Protein AF-A0A0Q9KR99-F1 (afdb_monomer_lite)

Radius of gyration: 25.59 Å; chains: 1; bounding box: 55×26×78 Å

Foldseek 3Di:
DDDPPPPPPVVVLVVLLVVLLVLLVVLLVVLVVLLPDQVLVVLCVVLVVVDDPVSNVVSNVVSVVSNVVSNVSSVVSNVSSVVSNVVSVVSVVVVVVVCVVCPDPPPDD

pLDDT: mean 80.51, std 16.3, range [36.06, 97.88]

Structure (mmCIF, N/CA/C/O backbone):
data_AF-A0A0Q9KR99-F1
#
_entry.id   AF-A0A0Q9KR99-F1
#
loop_
_atom_site.group_PDB
_atom_site.id
_atom_site.type_symbol
_atom_site.label_atom_id
_atom_site.label_alt_id
_atom_site.label_comp_id
_atom_site.label_asym_id
_atom_site.label_entity_id
_atom_site.label_seq_id
_atom_site.pdbx_PDB_ins_code
_atom_site.Cartn_x
_atom_site.Cartn_y
_atom_site.Cartn_z
_atom_site.occupancy
_atom_site.B_iso_or_equiv
_atom_site.auth_seq_id
_atom_site.auth_comp_id
_atom_site.auth_asym_id
_atom_site.auth_atom_id
_atom_site.pdbx_PDB_model_num
ATOM 1 N N . MET A 1 1 ? 29.321 20.707 -35.573 1.00 36.06 1 MET A N 1
ATOM 2 C CA . MET A 1 1 ? 29.153 20.412 -34.137 1.00 36.06 1 MET A CA 1
ATOM 3 C C . MET A 1 1 ? 27.876 19.592 -34.040 1.00 36.06 1 MET A C 1
ATOM 5 O O . MET A 1 1 ? 26.798 20.159 -34.104 1.00 36.06 1 MET A O 1
ATOM 9 N N . VAL A 1 2 ? 27.998 18.266 -34.138 1.00 36.41 2 VAL A N 1
ATOM 10 C CA . VAL A 1 2 ? 26.852 17.344 -34.129 1.00 36.41 2 VAL A CA 1
ATOM 11 C C . VAL A 1 2 ? 26.500 17.099 -32.669 1.00 36.41 2 VAL A C 1
ATOM 13 O O . VAL A 1 2 ? 27.371 16.712 -31.895 1.00 36.41 2 VAL A O 1
ATOM 16 N N . SER A 1 3 ? 25.262 17.408 -32.299 1.00 40.38 3 SER A N 1
ATOM 17 C CA . SER A 1 3 ? 24.744 17.203 -30.953 1.00 40.38 3 SER A CA 1
ATOM 18 C C . SER A 1 3 ? 24.633 15.710 -30.667 1.00 40.38 3 SER A C 1
ATOM 20 O O . SER A 1 3 ? 23.780 15.020 -31.224 1.00 40.38 3 SER A O 1
ATOM 22 N N . ASP A 1 4 ? 25.504 15.235 -29.785 1.00 42.56 4 ASP A N 1
ATOM 23 C CA . ASP A 1 4 ? 25.335 13.984 -29.064 1.00 42.56 4 ASP A CA 1
ATOM 24 C C . ASP A 1 4 ? 24.047 14.075 -28.230 1.00 42.56 4 ASP A C 1
ATOM 26 O O . ASP A 1 4 ? 23.950 14.844 -27.275 1.00 42.56 4 ASP A O 1
ATOM 30 N N . THR A 1 5 ? 23.011 13.368 -28.673 1.00 49.97 5 THR A N 1
ATOM 31 C CA . THR A 1 5 ? 21.703 13.275 -28.000 1.00 49.97 5 THR A CA 1
ATOM 32 C C . THR A 1 5 ? 21.356 11.831 -27.631 1.00 49.97 5 THR A C 1
ATOM 34 O O . THR A 1 5 ? 20.263 11.572 -27.138 1.00 49.97 5 THR A O 1
ATOM 37 N N . GLY A 1 6 ? 22.291 10.886 -27.798 1.00 47.06 6 GLY A N 1
ATOM 38 C CA . GLY A 1 6 ? 22.053 9.467 -27.515 1.00 47.06 6 GLY A CA 1
ATOM 39 C C . GLY A 1 6 ? 22.143 9.095 -26.033 1.00 47.06 6 GLY A C 1
ATOM 40 O O . GLY A 1 6 ? 21.531 8.121 -25.610 1.00 47.06 6 GLY A O 1
ATOM 41 N N . SER A 1 7 ? 22.858 9.878 -25.221 1.00 49.12 7 SER A N 1
ATOM 42 C CA . SER A 1 7 ? 23.155 9.505 -23.826 1.00 49.12 7 SER A CA 1
ATOM 43 C C . SER A 1 7 ? 22.109 9.985 -22.798 1.00 49.12 7 SER A C 1
ATOM 45 O O . SER A 1 7 ? 22.029 9.462 -21.691 1.00 49.12 7 SER A O 1
ATOM 47 N N . GLY A 1 8 ? 21.255 10.957 -23.152 1.00 52.00 8 GLY A N 1
ATOM 48 C CA . GLY A 1 8 ? 20.292 11.561 -22.214 1.00 52.00 8 GLY A CA 1
ATOM 49 C C . GLY A 1 8 ? 19.031 10.729 -21.936 1.00 52.00 8 GLY A C 1
ATOM 50 O O . GLY A 1 8 ? 18.454 10.838 -20.858 1.00 52.00 8 GLY A O 1
ATOM 51 N N . GLY A 1 9 ? 18.608 9.884 -22.885 1.00 58.03 9 GLY A N 1
ATOM 52 C CA . GLY A 1 9 ? 17.389 9.073 -22.759 1.00 58.03 9 GLY A CA 1
ATOM 53 C C . GLY A 1 9 ? 17.544 7.905 -21.786 1.00 58.03 9 GLY A C 1
ATOM 54 O O . GLY A 1 9 ? 16.737 7.759 -20.873 1.00 58.03 9 GLY A O 1
ATOM 55 N N . SER A 1 10 ? 18.621 7.124 -21.926 1.00 61.47 10 SER A N 1
ATOM 56 C CA . SER A 1 10 ? 18.866 5.940 -21.085 1.00 61.47 10 SER A CA 1
ATOM 57 C C . SER A 1 10 ? 19.013 6.302 -19.604 1.00 61.47 10 SER A C 1
ATOM 59 O O . SER A 1 10 ? 18.522 5.575 -18.749 1.00 61.47 10 SER A O 1
ATOM 61 N N . MET A 1 11 ? 19.637 7.445 -19.293 1.00 65.88 11 MET A N 1
ATOM 62 C CA . MET A 1 11 ? 19.830 7.873 -17.905 1.00 65.88 11 MET A CA 1
ATOM 63 C C . MET A 1 11 ? 18.538 8.400 -17.266 1.00 65.88 11 MET A C 1
ATOM 65 O O . MET A 1 11 ? 18.315 8.182 -16.080 1.00 65.88 11 MET A O 1
ATOM 69 N N . SER A 1 12 ? 17.660 9.047 -18.042 1.00 73.88 12 SER A N 1
ATOM 70 C CA . SER A 1 12 ? 16.329 9.436 -17.559 1.00 73.88 12 SER A CA 1
ATOM 71 C C . SER A 1 12 ? 15.453 8.212 -17.291 1.00 73.88 12 SER A C 1
ATOM 73 O O . SER A 1 12 ? 14.791 8.164 -16.264 1.00 73.88 12 SER A O 1
ATOM 75 N N . TYR A 1 13 ? 15.472 7.210 -18.174 1.00 75.38 13 TYR A N 1
ATOM 76 C CA . TYR A 1 13 ? 14.699 5.976 -17.995 1.00 75.38 13 TYR A CA 1
ATOM 77 C C . TYR A 1 13 ? 15.134 5.181 -16.761 1.00 75.38 13 TYR A C 1
ATOM 79 O O . TYR A 1 13 ? 14.292 4.725 -15.992 1.00 75.38 13 TYR A O 1
ATOM 87 N N . GLU A 1 14 ? 16.441 5.058 -16.533 1.00 79.50 14 GLU A N 1
ATOM 88 C CA . GLU A 1 14 ? 16.976 4.374 -15.352 1.00 79.50 14 GLU A CA 1
ATOM 89 C C . GLU A 1 14 ? 16.564 5.075 -14.042 1.00 79.50 14 GLU A C 1
ATOM 91 O O . GLU A 1 14 ? 16.245 4.408 -13.054 1.00 79.50 14 GLU A O 1
ATOM 96 N N . VAL A 1 15 ? 16.499 6.414 -14.041 1.00 82.06 15 VAL A N 1
ATOM 97 C CA . VAL A 1 15 ? 15.976 7.195 -12.905 1.00 82.06 15 VAL A CA 1
ATOM 98 C C . VAL A 1 15 ? 14.495 6.892 -12.665 1.00 82.06 15 VAL A C 1
ATOM 100 O O . VAL A 1 15 ? 14.123 6.594 -11.533 1.00 82.06 15 VAL A O 1
ATOM 103 N N . GLU A 1 16 ? 13.664 6.891 -13.709 1.00 87.50 16 GLU A N 1
ATOM 104 C CA . GLU A 1 16 ? 12.228 6.591 -13.583 1.00 87.50 16 GLU A CA 1
ATOM 105 C C . GLU A 1 16 ? 1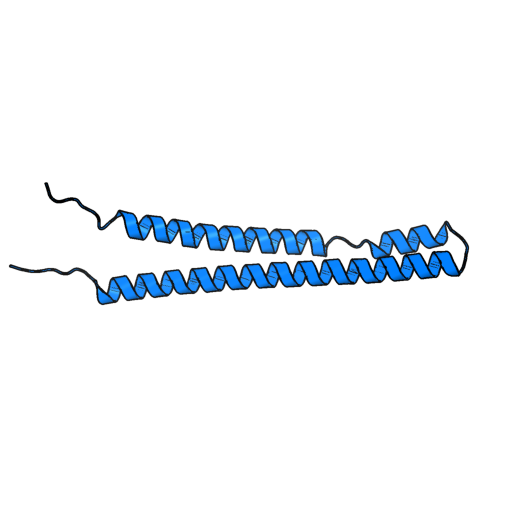1.985 5.160 -13.063 1.00 87.50 16 GLU A C 1
ATOM 107 O O . GLU A 1 16 ? 11.168 4.942 -12.165 1.00 87.50 16 GLU A O 1
ATOM 112 N N . VAL A 1 17 ? 12.738 4.171 -13.562 1.00 92.44 17 VAL A N 1
ATOM 113 C CA . VAL A 1 17 ? 12.685 2.782 -13.069 1.00 92.44 17 VAL A CA 1
ATOM 114 C C . VAL A 1 17 ? 13.059 2.722 -11.589 1.00 92.44 17 VAL A C 1
ATOM 116 O O . VAL A 1 17 ? 12.344 2.111 -10.788 1.00 92.44 17 VAL A O 1
ATOM 119 N N . LYS A 1 18 ? 14.144 3.391 -11.192 1.00 93.19 18 LYS A N 1
ATOM 120 C CA . LYS A 1 18 ? 14.564 3.463 -9.791 1.00 93.19 18 LYS A CA 1
ATOM 121 C C . LYS A 1 18 ? 13.485 4.094 -8.903 1.00 93.19 18 LYS A C 1
ATOM 123 O O . LYS A 1 18 ? 13.194 3.548 -7.837 1.00 93.19 18 LYS A O 1
ATOM 128 N N . ASP A 1 19 ? 12.856 5.178 -9.344 1.00 94.06 19 ASP A N 1
ATOM 129 C CA . ASP A 1 19 ? 11.813 5.876 -8.587 1.00 94.06 19 ASP A CA 1
ATOM 130 C C . ASP A 1 19 ? 10.566 5.001 -8.376 1.00 94.06 19 ASP A C 1
ATOM 132 O O . ASP A 1 19 ? 9.967 5.007 -7.290 1.00 94.06 19 ASP A O 1
ATOM 136 N N . LEU A 1 20 ? 10.203 4.169 -9.361 1.00 94.56 20 LEU A N 1
ATOM 137 C CA . LEU A 1 20 ? 9.139 3.170 -9.215 1.00 94.56 20 LEU A CA 1
ATOM 138 C C . LEU A 1 20 ? 9.484 2.117 -8.154 1.00 94.56 20 LEU A C 1
ATOM 140 O O . LEU A 1 20 ? 8.645 1.803 -7.301 1.00 94.56 20 LEU A O 1
ATOM 144 N N . ARG A 1 21 ? 10.717 1.594 -8.159 1.00 97.38 21 ARG A N 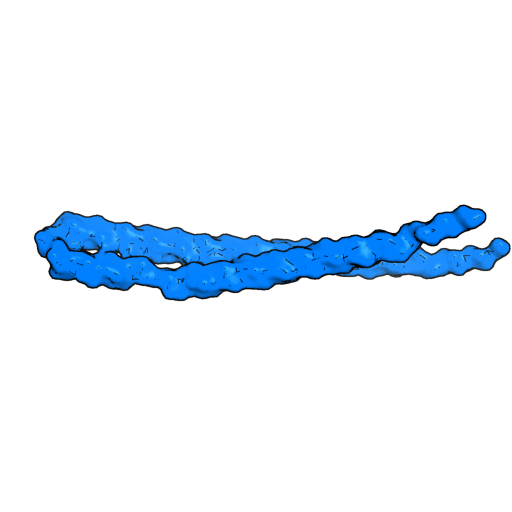1
ATOM 145 C CA . ARG A 1 21 ? 11.184 0.595 -7.178 1.00 97.38 21 ARG A CA 1
ATOM 146 C C . ARG A 1 21 ? 11.255 1.169 -5.764 1.00 97.38 21 ARG A C 1
ATOM 148 O O . ARG A 1 21 ? 10.837 0.516 -4.796 1.00 97.38 21 ARG A O 1
ATOM 155 N N . ASP A 1 22 ? 11.740 2.399 -5.635 1.00 96.75 22 ASP A N 1
ATOM 156 C CA . ASP A 1 22 ? 11.811 3.112 -4.360 1.00 96.75 22 ASP A CA 1
ATOM 157 C C . ASP A 1 22 ? 10.392 3.368 -3.819 1.00 96.75 22 ASP A C 1
ATOM 159 O O . ASP A 1 22 ? 10.094 3.068 -2.655 1.00 96.75 22 ASP A O 1
ATOM 163 N N . SER A 1 23 ? 9.463 3.775 -4.688 1.00 95.69 23 SER A N 1
ATOM 164 C CA . SER A 1 23 ? 8.041 3.931 -4.359 1.00 95.69 23 SER A CA 1
ATOM 165 C C . SER A 1 23 ? 7.379 2.610 -3.943 1.00 95.69 23 SER A C 1
ATOM 167 O O . SER A 1 23 ? 6.643 2.562 -2.949 1.00 95.69 23 SER A O 1
ATOM 169 N N . ALA A 1 24 ? 7.675 1.502 -4.630 1.00 96.62 24 ALA A N 1
ATOM 170 C CA . ALA A 1 24 ? 7.187 0.172 -4.267 1.00 96.62 24 ALA A CA 1
ATOM 171 C C . ALA A 1 24 ? 7.698 -0.255 -2.881 1.00 96.62 24 ALA A C 1
ATOM 173 O O . ALA A 1 24 ? 6.960 -0.815 -2.060 1.00 96.62 24 ALA 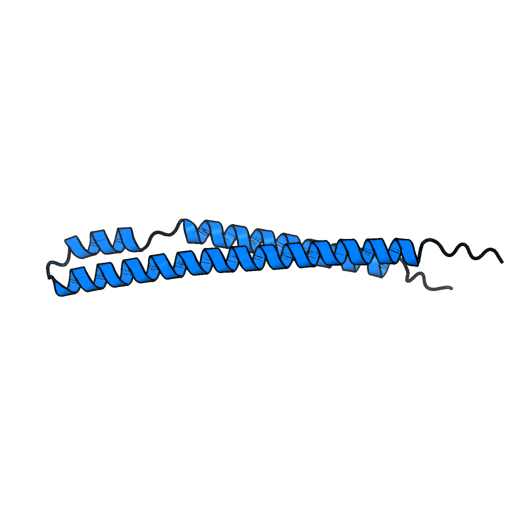A O 1
ATOM 174 N N . THR A 1 25 ? 8.963 0.043 -2.583 1.00 97.81 25 THR A N 1
ATOM 175 C CA . THR A 1 25 ? 9.586 -0.217 -1.280 1.00 97.81 25 THR A CA 1
ATOM 176 C C . THR A 1 25 ? 8.931 0.599 -0.169 1.00 97.81 25 THR A C 1
ATOM 178 O O . THR A 1 25 ? 8.592 0.042 0.886 1.00 97.81 25 THR A O 1
ATOM 181 N N . ALA A 1 26 ? 8.682 1.887 -0.411 1.00 97.44 26 ALA A N 1
ATOM 182 C CA . ALA A 1 26 ? 7.983 2.760 0.522 1.00 97.44 26 ALA A CA 1
ATOM 183 C C . ALA A 1 26 ? 6.560 2.251 0.808 1.00 97.44 26 ALA A C 1
ATOM 185 O O . ALA A 1 26 ? 6.187 2.089 1.973 1.00 97.44 26 ALA A O 1
ATOM 186 N N . ALA A 1 27 ? 5.802 1.880 -0.229 1.00 94.50 27 ALA A N 1
ATOM 187 C CA . ALA A 1 27 ? 4.454 1.330 -0.092 1.00 94.50 27 ALA A CA 1
ATOM 188 C C . ALA A 1 27 ? 4.430 0.022 0.723 1.00 94.50 27 ALA A C 1
ATOM 190 O O . ALA A 1 27 ? 3.600 -0.149 1.621 1.00 94.50 27 ALA A O 1
ATOM 191 N N . ARG A 1 28 ? 5.391 -0.888 0.501 1.00 97.44 28 ARG A N 1
ATOM 192 C CA . ARG A 1 28 ? 5.553 -2.098 1.333 1.00 97.44 28 ARG A CA 1
ATOM 193 C C . ARG A 1 28 ? 5.877 -1.762 2.783 1.00 97.44 28 ARG A C 1
ATOM 195 O O . ARG A 1 28 ? 5.381 -2.433 3.689 1.00 97.44 28 ARG A O 1
ATOM 202 N N . SER A 1 29 ? 6.730 -0.766 3.014 1.00 96.56 29 SER A N 1
ATOM 203 C CA . SER A 1 29 ? 7.080 -0.318 4.362 1.00 96.56 29 SER A CA 1
ATOM 204 C C . SER A 1 29 ? 5.855 0.213 5.097 1.00 96.56 29 SER A C 1
ATOM 206 O O . SER A 1 29 ? 5.577 -0.224 6.214 1.00 96.56 29 SER A O 1
ATOM 208 N N . ALA A 1 30 ? 5.077 1.071 4.442 1.00 92.19 30 ALA A N 1
ATOM 209 C CA . ALA A 1 30 ? 3.841 1.616 4.981 1.00 92.19 30 ALA A CA 1
ATOM 210 C C . ALA A 1 30 ? 2.840 0.494 5.318 1.00 92.19 30 ALA A C 1
ATOM 212 O O . ALA A 1 30 ? 2.344 0.420 6.443 1.00 92.19 30 ALA A O 1
ATOM 213 N N . ALA A 1 31 ? 2.652 -0.470 4.407 1.00 93.88 31 ALA A N 1
ATOM 214 C CA . ALA A 1 31 ? 1.804 -1.639 4.642 1.00 93.88 31 ALA A CA 1
ATOM 215 C C . ALA A 1 31 ? 2.251 -2.477 5.853 1.00 93.88 31 ALA A C 1
ATOM 217 O O . ALA A 1 31 ? 1.416 -2.968 6.612 1.00 93.88 31 ALA A O 1
ATOM 218 N N . ARG A 1 32 ? 3.566 -2.662 6.049 1.00 93.50 32 ARG A N 1
ATOM 219 C CA . ARG A 1 32 ? 4.108 -3.372 7.222 1.00 93.50 32 ARG A CA 1
ATOM 220 C C . ARG A 1 32 ? 3.878 -2.600 8.516 1.00 93.50 32 ARG A C 1
ATOM 222 O O . ARG A 1 32 ? 3.624 -3.231 9.536 1.00 93.50 32 ARG A O 1
ATOM 229 N N . GLN A 1 33 ? 3.998 -1.276 8.485 1.00 93.00 33 GLN A N 1
ATOM 230 C CA . GLN A 1 33 ? 3.782 -0.432 9.658 1.00 93.00 33 GLN A CA 1
ATOM 231 C C . GLN A 1 33 ? 2.312 -0.449 10.082 1.00 93.00 33 GLN A C 1
ATOM 233 O O . GLN A 1 33 ? 2.029 -0.708 11.247 1.00 93.00 33 GLN A O 1
ATOM 238 N N . VAL A 1 34 ? 1.379 -0.293 9.141 1.00 87.81 34 VAL A N 1
ATOM 239 C CA . VAL A 1 34 ? -0.059 -0.336 9.450 1.00 87.81 34 VAL A CA 1
ATOM 240 C C . VAL A 1 34 ? -0.524 -1.716 9.893 1.00 87.81 34 VAL A C 1
ATOM 242 O O . VAL A 1 34 ? -1.290 -1.812 10.845 1.00 87.81 34 VAL A O 1
ATOM 245 N N . ALA A 1 35 ? -0.001 -2.795 9.307 1.00 86.94 35 ALA A N 1
ATOM 246 C CA . ALA A 1 35 ? -0.342 -4.153 9.735 1.00 86.94 35 ALA A CA 1
ATOM 247 C C . ALA A 1 35 ? 0.067 -4.476 11.190 1.00 86.94 35 ALA A C 1
ATOM 249 O O . ALA A 1 35 ? -0.385 -5.478 11.737 1.00 86.94 35 ALA A O 1
ATOM 250 N N . ARG A 1 36 ? 0.930 -3.663 11.818 1.00 87.31 36 ARG A N 1
ATOM 251 C CA . ARG A 1 36 ? 1.297 -3.795 13.240 1.00 87.31 36 ARG A CA 1
ATOM 252 C C . ARG A 1 36 ? 0.332 -3.068 14.175 1.00 87.31 36 ARG A C 1
ATOM 254 O O . ARG A 1 36 ? 0.410 -3.264 15.383 1.00 87.31 36 ARG A O 1
ATOM 261 N N . ILE A 1 37 ? -0.538 -2.214 13.643 1.00 84.44 37 ILE A N 1
ATOM 262 C CA . ILE A 1 37 ? -1.514 -1.475 14.434 1.00 84.44 37 ILE A CA 1
ATOM 263 C C . ILE A 1 37 ? -2.688 -2.413 14.724 1.00 84.44 37 ILE A C 1
ATOM 265 O O . ILE A 1 37 ? -3.351 -2.905 13.814 1.00 84.44 37 ILE A O 1
ATOM 269 N N . THR A 1 38 ? -2.972 -2.634 16.006 1.00 71.19 38 THR A N 1
ATOM 270 C CA . THR A 1 38 ? -4.125 -3.416 16.484 1.00 71.19 38 THR A CA 1
ATOM 271 C C . THR A 1 38 ? -5.033 -2.544 17.350 1.00 71.19 38 THR A C 1
ATOM 273 O O . THR A 1 38 ? -4.941 -2.590 18.573 1.00 71.19 38 THR A O 1
ATOM 276 N N . PRO A 1 39 ? -5.931 -1.738 16.758 1.00 69.06 39 PRO A N 1
ATOM 277 C CA . PRO A 1 39 ? -6.808 -0.852 17.525 1.00 69.06 39 PRO A CA 1
ATOM 278 C C . PRO A 1 39 ? -7.845 -1.616 18.360 1.00 69.06 39 PRO A C 1
ATOM 280 O O . PRO A 1 39 ? -8.223 -1.184 19.448 1.00 69.06 39 PRO A O 1
ATOM 283 N N . GLY A 1 40 ? -8.301 -2.771 17.857 1.00 70.06 40 GLY A N 1
ATOM 284 C CA . GLY A 1 40 ? -9.356 -3.566 18.487 1.00 70.06 40 GLY A CA 1
ATOM 285 C C . GLY A 1 40 ? -8.998 -4.099 19.878 1.00 70.06 40 GLY A C 1
ATOM 286 O O . GLY A 1 40 ? -9.885 -4.232 20.723 1.00 70.06 40 GLY A O 1
ATOM 287 N N . SER A 1 41 ? -7.713 -4.344 20.166 1.00 68.25 41 SER A N 1
ATOM 288 C CA . SER A 1 41 ? -7.277 -4.800 21.495 1.00 68.25 41 SER A CA 1
ATOM 289 C C . SER A 1 41 ? -7.456 -3.709 22.555 1.00 68.25 41 SER A C 1
ATOM 291 O O . SER A 1 41 ? -7.988 -3.981 23.629 1.00 68.25 41 SER A O 1
ATOM 293 N N . HIS A 1 42 ? -7.113 -2.460 22.230 1.00 69.75 42 HIS A N 1
ATOM 294 C CA . HIS A 1 42 ? -7.282 -1.314 23.129 1.00 69.75 42 HIS A CA 1
ATOM 295 C C . HIS A 1 42 ? -8.758 -0.990 23.394 1.00 69.75 42 HIS A C 1
ATOM 297 O O . HIS A 1 42 ? -9.133 -0.676 24.524 1.00 69.75 42 HIS A O 1
ATOM 303 N N . LEU A 1 43 ? -9.612 -1.115 22.373 1.00 71.06 43 LEU A N 1
ATOM 304 C CA . LEU A 1 43 ? -11.054 -0.886 22.508 1.00 71.06 43 LEU A CA 1
ATOM 305 C C . LEU A 1 43 ? -11.741 -1.957 23.361 1.00 71.06 43 LEU A C 1
ATOM 307 O O . LEU A 1 43 ? -12.627 -1.637 24.153 1.00 71.06 43 LEU A O 1
ATOM 311 N N . THR A 1 44 ? -11.290 -3.210 23.258 1.00 68.38 44 THR A N 1
ATOM 312 C CA . THR A 1 44 ? -11.786 -4.305 24.104 1.00 68.38 44 THR A CA 1
ATOM 313 C C . THR A 1 44 ? -11.471 -4.043 25.581 1.00 68.38 44 THR A C 1
ATOM 315 O O . THR A 1 44 ? -12.352 -4.179 26.428 1.00 68.38 44 THR A O 1
ATOM 318 N N . SER A 1 45 ? -10.255 -3.580 25.902 1.00 69.50 45 SER A N 1
ATOM 319 C CA . SER A 1 45 ? -9.891 -3.184 27.270 1.00 69.50 45 SER A CA 1
ATOM 320 C C . SER A 1 45 ? -10.713 -1.998 27.779 1.00 69.50 45 SER A C 1
ATOM 322 O O . SER A 1 45 ? -11.183 -2.032 28.913 1.00 69.50 45 SER A O 1
ATOM 324 N N . ALA A 1 46 ? -10.954 -0.977 26.954 1.00 66.62 46 ALA A N 1
ATOM 325 C CA . ALA A 1 46 ? -11.773 0.171 27.348 1.00 66.62 46 ALA A CA 1
ATOM 326 C C . ALA A 1 46 ? -13.235 -0.218 27.656 1.00 66.62 46 ALA A C 1
ATOM 328 O O . ALA A 1 46 ? -13.832 0.326 28.585 1.00 66.62 46 ALA A O 1
ATOM 329 N N . GLY A 1 47 ? -13.789 -1.209 26.946 1.00 66.06 47 GLY A N 1
ATOM 330 C CA . GLY A 1 47 ? -15.125 -1.753 27.218 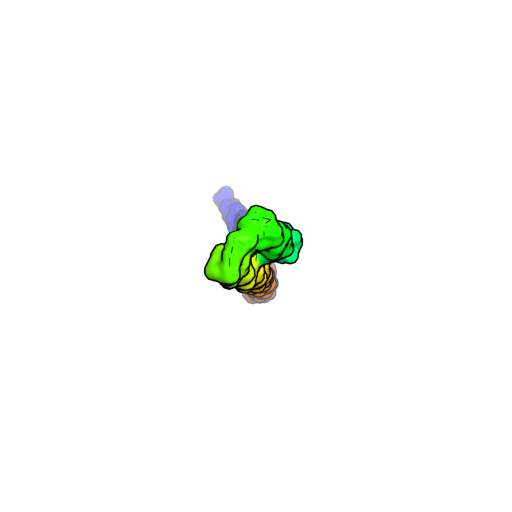1.00 66.06 47 GLY A CA 1
ATOM 331 C C . GLY A 1 47 ? -15.277 -2.358 28.621 1.00 66.06 47 GLY A C 1
ATOM 332 O O . GLY A 1 47 ? -16.354 -2.281 29.203 1.00 66.06 47 GLY A O 1
ATOM 333 N N . THR A 1 48 ? -14.199 -2.884 29.214 1.00 67.75 48 THR A N 1
ATOM 334 C CA . THR A 1 48 ? -14.222 -3.398 30.601 1.00 67.75 48 THR A CA 1
ATOM 335 C C . THR A 1 48 ? -14.359 -2.292 31.654 1.00 67.75 48 THR A C 1
ATOM 337 O O . THR A 1 48 ? -14.854 -2.552 32.747 1.00 67.75 48 THR A O 1
ATOM 340 N N . GLY A 1 49 ? -13.969 -1.055 31.321 1.00 71.88 49 GLY A N 1
ATOM 341 C CA . GLY A 1 49 ? -14.076 0.116 32.197 1.00 71.88 49 GLY A CA 1
ATOM 342 C C . GLY A 1 49 ? -15.393 0.891 32.066 1.00 71.88 49 GLY A C 1
ATOM 343 O O . GLY A 1 49 ? -15.681 1.734 32.910 1.00 71.88 49 GLY A O 1
ATOM 344 N N . MET A 1 50 ? -16.200 0.609 31.036 1.00 67.88 50 MET A N 1
ATOM 345 C CA . MET A 1 50 ? -17.519 1.217 30.810 1.00 67.88 50 MET A CA 1
ATOM 346 C C . MET A 1 50 ? -18.617 0.146 30.857 1.00 67.88 50 MET A C 1
ATOM 348 O O . MET A 1 50 ? -19.064 -0.330 29.810 1.00 67.88 50 MET A O 1
ATOM 352 N N . PRO A 1 51 ? -19.058 -0.257 32.061 1.00 63.44 51 PRO A N 1
ATOM 353 C CA . PRO A 1 51 ? -20.071 -1.290 32.207 1.00 63.44 51 PRO A CA 1
ATOM 354 C C . PRO A 1 51 ? -21.408 -0.843 31.595 1.00 63.44 51 PRO A C 1
ATOM 356 O O . PRO A 1 51 ? -22.024 0.128 32.026 1.00 63.44 51 PRO A O 1
ATOM 359 N N . GLY A 1 52 ? -21.844 -1.576 30.571 1.00 77.31 52 GLY A N 1
ATOM 360 C CA . GLY A 1 52 ? -23.107 -1.390 29.860 1.00 77.31 52 GLY A CA 1
ATOM 361 C C . GLY A 1 52 ? -23.120 -2.231 28.583 1.00 77.31 52 GLY A C 1
ATOM 362 O O . GLY A 1 52 ? -22.187 -2.152 27.784 1.00 77.31 52 GLY A O 1
ATOM 363 N N . ALA A 1 53 ? -24.152 -3.060 28.387 1.00 73.38 53 ALA A N 1
ATOM 364 C CA . ALA A 1 53 ? -24.203 -4.017 27.273 1.00 73.38 53 ALA A CA 1
ATOM 365 C C . ALA A 1 53 ? -24.117 -3.336 25.893 1.00 73.38 53 ALA A C 1
ATOM 367 O O . ALA A 1 53 ? -23.470 -3.852 24.983 1.00 73.38 53 ALA A O 1
ATOM 368 N N . GLU A 1 54 ? -24.718 -2.153 25.753 1.00 82.94 54 GLU A N 1
ATOM 369 C CA . GLU A 1 54 ? -24.702 -1.377 24.512 1.00 82.94 54 GLU A CA 1
ATOM 370 C C . GLU A 1 54 ? -23.320 -0.769 24.224 1.00 82.94 54 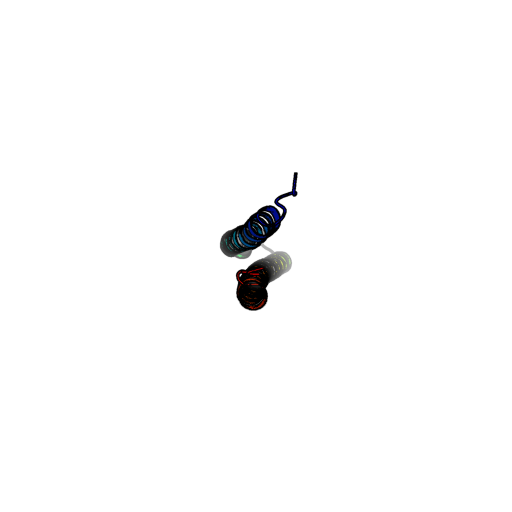GLU A C 1
ATOM 372 O O . GLU A 1 54 ? -22.784 -0.949 23.131 1.00 82.94 54 GLU A O 1
ATOM 377 N N . SER A 1 55 ? -22.688 -0.139 25.220 1.00 79.00 55 SER A N 1
ATOM 378 C CA . SER A 1 55 ? -21.348 0.448 25.087 1.00 79.00 55 SER A CA 1
ATOM 379 C C . SER A 1 55 ? -20.298 -0.598 24.716 1.00 79.00 55 SER A C 1
ATOM 381 O O . SER A 1 55 ? -19.492 -0.377 23.812 1.00 79.00 55 SER A O 1
ATOM 383 N N . VAL A 1 56 ? -20.335 -1.773 25.353 1.00 81.88 56 VAL A N 1
ATOM 384 C CA . VAL A 1 56 ? -19.433 -2.888 25.022 1.00 81.88 56 VAL A CA 1
ATOM 385 C C . VAL A 1 56 ? -19.648 -3.354 23.578 1.00 81.88 56 VAL A C 1
ATOM 387 O O . VAL A 1 56 ? -18.677 -3.529 22.840 1.00 81.88 56 VAL A O 1
ATOM 390 N N . ALA A 1 57 ? -20.902 -3.503 23.139 1.00 82.81 57 ALA A N 1
ATOM 391 C CA . ALA A 1 57 ? -21.214 -3.919 21.773 1.00 82.81 57 ALA A CA 1
ATOM 392 C C . ALA A 1 57 ? -20.721 -2.909 20.720 1.00 82.81 57 ALA A C 1
ATOM 394 O O . ALA A 1 57 ? -20.200 -3.314 19.677 1.00 82.81 57 ALA A O 1
ATOM 395 N N . VAL A 1 58 ? -20.837 -1.605 20.990 1.00 87.25 58 VAL A N 1
ATOM 396 C CA . VAL A 1 58 ? -20.313 -0.548 20.110 1.00 87.25 58 VAL A CA 1
ATOM 397 C C . VAL A 1 58 ? -18.789 -0.623 20.015 1.00 87.25 58 VAL A C 1
ATOM 399 O O . VAL A 1 58 ? -18.254 -0.628 18.907 1.00 87.25 58 VAL A O 1
ATOM 402 N N . MET A 1 59 ? -18.084 -0.757 21.142 1.00 84.25 59 MET A N 1
ATOM 403 C CA . MET A 1 59 ? -16.615 -0.823 21.155 1.00 84.25 59 MET A CA 1
ATOM 404 C C . MET A 1 59 ? -16.083 -2.041 20.388 1.00 84.25 59 MET A C 1
ATOM 406 O O . MET A 1 59 ? -15.113 -1.920 19.638 1.00 84.25 59 MET A O 1
ATOM 410 N N . VAL A 1 60 ? -16.751 -3.195 20.502 1.00 83.62 60 VAL A N 1
ATOM 411 C CA . VAL A 1 60 ? -16.420 -4.398 19.719 1.00 83.62 60 VAL A CA 1
ATOM 412 C C . VAL A 1 60 ? -16.626 -4.162 18.219 1.00 83.62 60 VAL A C 1
ATOM 414 O O . VAL A 1 60 ? -15.752 -4.504 17.421 1.00 83.62 60 VAL A O 1
ATOM 417 N N . ARG A 1 61 ? -17.748 -3.544 17.819 1.00 86.25 61 ARG A N 1
ATOM 418 C CA . ARG A 1 61 ? -18.024 -3.229 16.405 1.00 86.25 61 ARG A CA 1
ATOM 419 C C . ARG A 1 61 ? -16.990 -2.272 15.821 1.00 86.25 61 ARG A C 1
ATOM 421 O O . ARG A 1 61 ? -16.474 -2.541 14.740 1.00 86.25 61 ARG A O 1
ATOM 428 N N . VAL A 1 62 ? -16.653 -1.199 16.539 1.00 88.38 62 VAL A N 1
ATOM 429 C CA . VAL A 1 62 ? -15.624 -0.237 16.107 1.00 88.38 62 VAL A CA 1
ATOM 430 C C . VAL A 1 62 ? -14.263 -0.923 15.995 1.00 88.38 62 VAL A C 1
ATOM 432 O O . VAL A 1 62 ? -13.578 -0.754 14.989 1.00 88.38 62 VAL A O 1
ATOM 435 N N . GLY A 1 63 ? -13.897 -1.758 16.973 1.00 86.94 63 GLY A N 1
ATOM 436 C CA . GLY A 1 63 ? -12.648 -2.518 16.936 1.00 86.94 63 GLY A CA 1
ATOM 437 C C . GLY A 1 63 ? -12.546 -3.430 15.716 1.00 86.94 63 GLY A C 1
ATOM 438 O O . GLY A 1 63 ? -11.529 -3.418 15.027 1.00 86.94 63 GLY A O 1
ATOM 439 N N . SER A 1 64 ? -13.615 -4.166 15.406 1.00 86.25 64 SER A N 1
ATOM 440 C CA . SER A 1 64 ? -13.668 -5.038 14.228 1.00 86.25 64 SER A CA 1
ATOM 441 C C . SER A 1 64 ? -13.619 -4.257 12.910 1.00 86.25 64 SER A C 1
ATOM 443 O O . SER A 1 64 ? -12.897 -4.660 11.994 1.00 86.25 64 SER A O 1
ATOM 445 N N . ALA A 1 65 ? -14.329 -3.128 12.822 1.00 89.75 65 ALA A N 1
ATOM 446 C CA . ALA A 1 65 ? -14.321 -2.271 11.640 1.00 89.75 65 ALA A CA 1
ATOM 447 C C . ALA A 1 65 ? -12.921 -1.700 11.374 1.00 89.75 65 ALA A C 1
ATOM 449 O O . ALA A 1 65 ? -12.414 -1.807 10.262 1.00 89.75 65 ALA A O 1
ATOM 450 N N . TRP A 1 66 ? -12.248 -1.182 12.404 1.00 89.56 66 TRP A N 1
ATOM 451 C CA . TRP A 1 66 ? -10.882 -0.670 12.276 1.00 89.56 66 TRP A CA 1
ATOM 452 C C . TRP A 1 66 ? -9.868 -1.754 11.914 1.00 89.56 66 TRP A C 1
ATOM 454 O O . TRP A 1 66 ? -8.999 -1.520 11.078 1.00 89.56 66 TRP A O 1
ATOM 464 N N . THR A 1 67 ? -9.972 -2.952 12.495 1.00 87.62 67 THR A N 1
ATOM 465 C CA . THR A 1 67 ? -9.111 -4.078 12.103 1.00 87.62 67 THR A CA 1
ATOM 466 C C . THR A 1 67 ? -9.292 -4.446 10.629 1.00 87.62 67 THR A C 1
ATOM 468 O O . THR A 1 67 ? -8.303 -4.733 9.950 1.00 87.62 67 THR A O 1
ATOM 471 N N . THR A 1 68 ? -10.528 -4.418 10.131 1.00 90.00 68 THR A N 1
ATOM 472 C CA . THR A 1 68 ? -10.833 -4.694 8.719 1.00 90.00 68 THR A CA 1
ATOM 473 C C . THR A 1 68 ? -10.229 -3.618 7.821 1.00 90.00 68 THR A C 1
ATOM 475 O O . THR A 1 68 ? -9.429 -3.938 6.948 1.00 90.00 68 THR A O 1
ATOM 478 N N . GLU A 1 69 ? -10.494 -2.346 8.123 1.00 91.69 69 GLU A N 1
ATOM 479 C CA . GLU A 1 69 ? -10.001 -1.202 7.348 1.00 91.69 69 GLU A CA 1
ATOM 480 C C . GLU A 1 69 ? -8.468 -1.190 7.233 1.00 91.69 69 GLU A C 1
ATOM 482 O O . GLU A 1 69 ? -7.910 -1.060 6.144 1.00 91.69 69 GLU A O 1
ATOM 487 N N . LEU A 1 70 ? -7.752 -1.396 8.345 1.00 91.44 70 LEU A N 1
ATOM 488 C CA . LEU A 1 70 ? -6.284 -1.423 8.333 1.00 91.44 70 LEU A CA 1
ATOM 489 C C . LEU A 1 70 ? -5.733 -2.619 7.544 1.00 91.44 70 LEU A C 1
ATOM 491 O O . LEU A 1 70 ? -4.687 -2.509 6.896 1.00 91.44 70 LEU A O 1
ATOM 495 N N . SER A 1 71 ? -6.430 -3.758 7.581 1.00 90.75 71 SER A N 1
ATOM 496 C CA . SER A 1 71 ? -6.056 -4.945 6.806 1.00 90.75 71 SER A CA 1
ATOM 497 C C . SER A 1 71 ? -6.235 -4.710 5.307 1.00 90.75 71 SER A C 1
ATOM 499 O O . SER A 1 71 ? -5.340 -5.042 4.520 1.00 90.75 71 SER A O 1
ATOM 501 N N . ASP A 1 72 ? -7.347 -4.090 4.917 1.00 93.38 72 A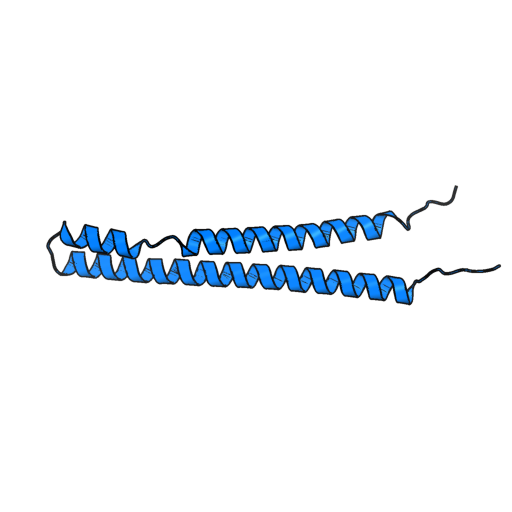SP A N 1
ATOM 502 C CA . ASP A 1 72 ? -7.652 -3.757 3.528 1.00 93.38 72 ASP A CA 1
ATOM 503 C C . ASP A 1 72 ? -6.685 -2.709 2.985 1.00 93.38 72 ASP A C 1
ATOM 505 O O . ASP A 1 72 ? -6.112 -2.897 1.908 1.00 93.38 72 ASP A O 1
ATOM 509 N N . TRP A 1 73 ? -6.384 -1.673 3.769 1.00 94.62 73 TRP A N 1
ATOM 510 C CA . TRP A 1 73 ? -5.378 -0.679 3.410 1.00 94.62 73 TRP A CA 1
ATOM 511 C C . TRP A 1 73 ? -3.992 -1.306 3.220 1.00 94.62 73 TRP A C 1
ATOM 513 O O . TRP A 1 73 ? -3.324 -1.072 2.209 1.00 94.62 73 TRP A O 1
ATOM 523 N N . ALA A 1 74 ? -3.560 -2.176 4.141 1.00 94.75 74 ALA A N 1
ATOM 524 C CA . ALA A 1 74 ? -2.284 -2.876 4.011 1.00 94.75 74 ALA A CA 1
ATOM 525 C C . ALA A 1 74 ? -2.252 -3.782 2.767 1.00 94.75 74 ALA A C 1
ATOM 527 O O . ALA A 1 74 ? -1.212 -3.900 2.108 1.00 94.75 74 ALA A O 1
ATOM 528 N N . ARG A 1 75 ? -3.375 -4.419 2.414 1.00 95.25 75 ARG A N 1
ATOM 529 C CA . ARG A 1 75 ? -3.504 -5.223 1.192 1.00 95.25 75 ARG A CA 1
ATOM 530 C C . ARG A 1 75 ? -3.430 -4.351 -0.062 1.00 95.25 75 ARG A C 1
ATOM 532 O O . ARG A 1 75 ? -2.700 -4.715 -0.988 1.00 95.25 75 ARG A O 1
ATOM 539 N N . ALA A 1 76 ? -4.127 -3.218 -0.077 1.00 95.75 76 ALA A N 1
ATOM 540 C CA . ALA A 1 76 ? -4.129 -2.262 -1.178 1.00 95.75 76 ALA A CA 1
ATOM 541 C C . ALA A 1 76 ? -2.727 -1.687 -1.421 1.00 95.75 76 ALA A C 1
ATOM 543 O O . ALA A 1 76 ? -2.232 -1.746 -2.543 1.00 95.75 76 ALA A O 1
ATOM 544 N N . ALA A 1 77 ? -2.027 -1.259 -0.366 1.00 94.31 77 ALA A N 1
ATOM 545 C CA . ALA A 1 77 ? -0.657 -0.753 -0.456 1.00 94.31 77 ALA A CA 1
ATOM 546 C C . ALA A 1 77 ? 0.329 -1.803 -1.007 1.00 94.31 77 ALA A C 1
ATOM 548 O O . ALA A 1 77 ? 1.186 -1.490 -1.833 1.00 94.31 77 ALA A O 1
ATOM 549 N N . ARG A 1 78 ? 0.186 -3.082 -0.621 1.00 96.94 78 ARG A N 1
ATOM 550 C CA . ARG A 1 78 ? 0.967 -4.179 -1.228 1.00 96.94 78 ARG A CA 1
ATOM 551 C C . ARG A 1 78 ? 0.603 -4.412 -2.695 1.00 96.94 78 ARG A C 1
ATOM 553 O O . ARG A 1 78 ? 1.470 -4.817 -3.460 1.00 96.94 78 ARG A O 1
ATOM 560 N N . GLY A 1 79 ? -0.665 -4.234 -3.063 1.00 97.19 79 GLY A N 1
ATOM 561 C CA . GLY A 1 79 ? -1.130 -4.295 -4.450 1.00 97.19 79 GLY A CA 1
ATOM 562 C C . GLY A 1 79 ? -0.487 -3.214 -5.303 1.00 97.19 79 GLY A C 1
ATOM 563 O O . GLY A 1 79 ? 0.138 -3.535 -6.305 1.00 97.19 79 GLY A O 1
ATOM 564 N N . TYR A 1 80 ? -0.541 -1.973 -4.829 1.00 95.94 80 TYR A N 1
ATOM 565 C CA . TYR A 1 80 ? 0.099 -0.831 -5.467 1.00 95.94 80 TYR A CA 1
ATOM 566 C C . TYR A 1 80 ? 1.607 -1.044 -5.663 1.00 95.94 80 TYR A C 1
ATOM 568 O O . TYR A 1 80 ? 2.110 -0.874 -6.767 1.00 95.94 80 TYR A O 1
ATOM 576 N N . ALA A 1 81 ? 2.316 -1.528 -4.635 1.00 97.44 81 ALA A N 1
ATOM 577 C CA . ALA A 1 81 ? 3.738 -1.852 -4.751 1.00 97.44 81 ALA A CA 1
ATOM 578 C C . ALA A 1 81 ? 4.038 -2.877 -5.860 1.00 97.44 81 ALA A C 1
ATOM 580 O O . ALA A 1 81 ? 5.017 -2.724 -6.578 1.00 97.44 81 ALA A O 1
ATOM 581 N N . ARG A 1 82 ? 3.195 -3.910 -6.019 1.00 97.88 82 ARG A N 1
ATOM 582 C CA . ARG A 1 82 ? 3.358 -4.891 -7.106 1.00 97.88 82 ARG A CA 1
ATOM 583 C C . ARG A 1 82 ? 3.141 -4.262 -8.478 1.00 97.88 82 ARG A C 1
ATOM 585 O O . ARG A 1 82 ? 3.900 -4.568 -9.382 1.00 97.88 82 ARG A O 1
ATOM 592 N N . THR A 1 83 ? 2.142 -3.391 -8.625 1.00 97.88 83 THR A N 1
ATOM 593 C CA . THR A 1 83 ? 1.912 -2.667 -9.884 1.00 97.88 83 THR A CA 1
ATOM 594 C C . THR A 1 83 ? 3.124 -1.823 -10.269 1.00 97.88 83 THR A C 1
ATOM 596 O O . THR A 1 83 ? 3.524 -1.841 -11.426 1.00 97.88 83 THR A O 1
ATOM 599 N N . LEU A 1 84 ? 3.738 -1.130 -9.307 1.00 96.94 84 LEU A N 1
ATOM 600 C CA . LEU A 1 84 ? 4.949 -0.345 -9.557 1.00 96.94 84 LEU A CA 1
ATOM 601 C C . LEU A 1 84 ? 6.123 -1.218 -10.014 1.00 96.94 84 LEU A C 1
ATOM 603 O O . LEU A 1 84 ? 6.800 -0.854 -10.968 1.00 96.94 84 LEU A O 1
ATOM 607 N N . ASP A 1 85 ? 6.330 -2.378 -9.384 1.00 97.25 85 ASP A N 1
ATOM 608 C CA . ASP A 1 85 ? 7.366 -3.320 -9.822 1.00 97.25 85 ASP A CA 1
ATOM 609 C C . ASP A 1 85 ? 7.101 -3.863 -11.223 1.00 97.25 85 ASP A C 1
ATOM 611 O O . ASP A 1 85 ? 8.017 -3.902 -12.032 1.00 97.25 85 ASP A O 1
ATOM 615 N N . THR A 1 86 ? 5.855 -4.230 -11.533 1.00 97.12 86 THR A N 1
ATOM 616 C CA . THR A 1 86 ? 5.493 -4.682 -12.881 1.00 97.12 86 THR A CA 1
ATOM 617 C C . THR A 1 86 ? 5.756 -3.598 -13.921 1.00 97.12 86 THR A C 1
ATOM 619 O O . THR A 1 86 ? 6.284 -3.902 -14.983 1.00 97.12 86 THR A O 1
ATOM 622 N N . ASN A 1 87 ? 5.428 -2.339 -13.626 1.00 93.44 87 ASN A N 1
ATOM 623 C CA . ASN A 1 87 ? 5.705 -1.236 -14.543 1.00 93.44 87 ASN A CA 1
ATOM 624 C C . ASN A 1 87 ? 7.214 -1.028 -14.740 1.00 93.44 87 ASN A C 1
ATOM 626 O O . ASN A 1 87 ? 7.647 -0.799 -15.863 1.00 93.44 87 ASN A O 1
ATOM 630 N N . ALA A 1 88 ? 8.007 -1.142 -13.671 1.00 94.31 88 ALA A N 1
ATOM 631 C CA . ALA A 1 88 ? 9.462 -1.082 -13.756 1.00 94.31 88 ALA A CA 1
ATOM 632 C C . ALA A 1 88 ? 10.030 -2.229 -14.612 1.00 94.31 88 ALA A C 1
ATOM 634 O O . ALA A 1 88 ? 10.826 -1.967 -15.508 1.00 94.31 88 ALA A O 1
ATOM 635 N N . ASP A 1 89 ? 9.557 -3.467 -14.409 1.00 93.69 89 ASP A N 1
ATOM 636 C CA . ASP A 1 89 ? 9.949 -4.627 -15.223 1.00 93.69 89 ASP A CA 1
ATOM 637 C C . ASP A 1 89 ? 9.621 -4.401 -16.714 1.00 93.69 89 ASP A C 1
ATOM 639 O O . ASP A 1 89 ? 10.416 -4.742 -17.583 1.00 93.69 89 ASP A O 1
ATOM 643 N N . GLN A 1 90 ? 8.451 -3.824 -17.028 1.00 91.75 90 GLN A N 1
ATOM 644 C CA . GLN A 1 90 ? 8.080 -3.526 -18.418 1.00 91.75 90 GLN A CA 1
ATOM 645 C C . GLN A 1 90 ? 8.981 -2.460 -19.043 1.00 91.75 90 GLN A C 1
ATOM 647 O O . GLN A 1 90 ? 9.402 -2.633 -20.180 1.00 91.75 90 GLN A O 1
ATOM 652 N N . TYR A 1 91 ? 9.327 -1.399 -18.310 1.00 89.25 91 TYR A N 1
ATOM 653 C CA . TYR A 1 91 ? 10.243 -0.385 -18.834 1.00 89.25 91 TYR A CA 1
ATOM 654 C C . TYR A 1 91 ? 11.644 -0.936 -19.103 1.00 89.25 91 TYR A C 1
ATOM 656 O O . TYR A 1 91 ? 12.238 -0.587 -20.118 1.00 89.25 91 TYR A O 1
ATOM 664 N N . GLU A 1 92 ? 12.158 -1.812 -18.237 1.00 90.25 92 GLU A N 1
ATOM 665 C CA . GLU A 1 92 ? 13.445 -2.484 -18.458 1.00 90.25 92 GLU A CA 1
ATOM 666 C C . GLU A 1 92 ? 13.413 -3.354 -19.732 1.00 90.25 92 GLU A C 1
ATOM 668 O O . GLU A 1 92 ? 14.337 -3.293 -20.545 1.00 90.25 92 GLU A O 1
ATOM 673 N N . LEU A 1 93 ? 12.328 -4.109 -19.946 1.00 89.50 93 LEU A N 1
ATOM 674 C CA . LEU A 1 93 ? 12.137 -4.942 -21.141 1.00 89.50 93 LEU A CA 1
ATOM 675 C C . LEU A 1 93 ? 11.998 -4.116 -22.426 1.00 89.50 93 LEU A C 1
ATOM 677 O O . LEU A 1 93 ? 12.590 -4.464 -23.448 1.00 89.50 93 LEU A O 1
ATOM 681 N N . ASP A 1 94 ? 11.227 -3.030 -22.386 1.00 85.94 94 ASP A N 1
ATOM 682 C CA . ASP A 1 94 ? 11.038 -2.137 -23.533 1.00 85.94 94 ASP A CA 1
ATOM 683 C C . ASP A 1 94 ? 12.361 -1.463 -23.936 1.00 85.94 94 ASP A C 1
ATOM 685 O O . ASP A 1 94 ? 12.654 -1.302 -25.123 1.00 85.94 94 ASP A O 1
ATOM 689 N N . ASP A 1 95 ? 13.190 -1.107 -22.953 1.00 83.38 95 ASP A N 1
ATOM 690 C CA . ASP A 1 95 ? 14.504 -0.501 -23.160 1.00 83.38 95 ASP A CA 1
ATOM 691 C C . ASP A 1 95 ? 15.529 -1.514 -23.713 1.00 83.38 95 ASP A C 1
ATOM 693 O O . ASP A 1 95 ? 16.293 -1.193 -24.626 1.00 83.38 95 ASP A O 1
ATOM 697 N N . GLU A 1 96 ? 15.519 -2.768 -23.248 1.00 84.19 96 GLU A N 1
ATOM 698 C CA . GLU A 1 96 ? 16.301 -3.859 -23.855 1.00 84.19 96 GLU A CA 1
ATOM 699 C C . GLU A 1 96 ? 15.883 -4.107 -25.314 1.00 84.19 96 GLU A C 1
ATOM 701 O O . GLU A 1 96 ? 16.727 -4.107 -26.212 1.00 84.19 96 GLU A O 1
ATOM 706 N N . ALA A 1 97 ? 14.577 -4.203 -25.580 1.00 85.00 97 ALA A N 1
ATOM 707 C CA . ALA A 1 97 ? 14.053 -4.387 -26.931 1.00 85.00 97 ALA A CA 1
ATOM 708 C C . ALA A 1 97 ? 14.419 -3.220 -27.865 1.00 85.00 97 ALA A C 1
ATOM 710 O O . ALA A 1 97 ? 14.733 -3.433 -29.039 1.00 85.00 97 ALA A O 1
ATOM 711 N N . ALA A 1 98 ? 14.418 -1.984 -27.357 1.00 80.94 98 ALA A N 1
ATOM 712 C CA . ALA A 1 98 ? 14.864 -0.817 -28.109 1.00 80.94 98 ALA A CA 1
ATOM 713 C C . ALA A 1 98 ? 16.367 -0.882 -28.428 1.00 80.94 98 ALA A C 1
ATOM 715 O O . ALA A 1 98 ? 16.762 -0.588 -29.559 1.00 80.94 98 ALA A O 1
ATOM 716 N N . ARG A 1 99 ? 17.211 -1.301 -27.475 1.00 81.06 99 ARG A N 1
ATOM 717 C CA . ARG A 1 99 ? 18.649 -1.504 -27.722 1.00 81.06 99 ARG A CA 1
ATOM 718 C C . ARG A 1 99 ? 18.912 -2.593 -28.752 1.00 81.06 99 ARG A C 1
ATOM 720 O O . ARG A 1 99 ? 19.808 -2.417 -29.570 1.00 81.06 99 ARG A O 1
ATOM 727 N N . ASP A 1 100 ? 18.135 -3.668 -28.758 1.00 83.12 100 ASP A N 1
ATOM 728 C CA . ASP A 1 100 ? 18.271 -4.733 -29.754 1.00 83.12 100 ASP A CA 1
ATOM 729 C C . ASP A 1 100 ? 17.808 -4.279 -31.145 1.00 83.12 100 ASP A C 1
ATOM 731 O O . ASP A 1 100 ? 18.467 -4.556 -32.149 1.00 83.12 100 ASP A O 1
ATOM 735 N N . ALA A 1 101 ? 16.703 -3.531 -31.218 1.00 81.94 101 ALA A N 1
ATOM 736 C CA . ALA A 1 101 ? 16.156 -3.023 -32.475 1.00 81.94 101 ALA A CA 1
ATOM 737 C C . ALA A 1 101 ? 17.014 -1.913 -33.109 1.00 81.94 101 ALA A C 1
ATOM 739 O O . ALA A 1 101 ? 17.082 -1.809 -34.336 1.00 81.94 101 ALA A O 1
ATOM 740 N N . PHE A 1 102 ? 17.663 -1.083 -32.285 1.00 75.56 102 PHE A N 1
ATOM 741 C CA . PHE A 1 102 ? 18.449 0.083 -32.713 1.00 75.56 102 PHE A CA 1
ATOM 742 C C . PHE A 1 102 ? 19.941 -0.013 -32.357 1.00 75.56 102 PHE A C 1
ATOM 744 O O . PHE A 1 102 ? 20.662 0.988 -32.435 1.00 75.56 102 PHE A O 1
ATOM 751 N N . GLY A 1 103 ? 20.410 -1.212 -31.994 1.00 66.38 103 GLY A N 1
ATOM 752 C CA . GLY A 1 103 ? 21.813 -1.532 -31.727 1.00 66.38 103 GLY A CA 1
ATOM 753 C C . GLY A 1 103 ? 22.716 -1.079 -32.872 1.00 66.38 103 GLY A C 1
ATOM 754 O O . GLY A 1 103 ? 22.239 -0.909 -33.998 1.00 66.38 103 GLY A O 1
ATOM 755 N N . PRO A 1 104 ? 24.005 -0.809 -32.584 1.00 56.50 104 PRO A N 1
ATOM 756 C CA . PRO A 1 104 ? 24.769 0.256 -33.211 1.00 56.50 104 PRO A CA 1
ATOM 757 C C . PRO A 1 104 ? 24.573 0.222 -34.716 1.00 56.50 104 PRO A C 1
ATOM 759 O O . PRO A 1 104 ? 25.036 -0.695 -35.398 1.00 56.50 104 PRO A O 1
ATOM 762 N N . ILE A 1 105 ? 23.899 1.249 -35.229 1.00 57.09 105 ILE A N 1
ATOM 763 C CA . ILE A 1 105 ? 23.943 1.565 -36.642 1.00 57.09 105 ILE A CA 1
ATOM 764 C C . ILE A 1 105 ? 25.397 1.971 -36.927 1.00 57.09 105 ILE A C 1
ATOM 766 O O . ILE A 1 105 ? 25.749 3.147 -36.986 1.00 57.09 105 ILE A O 1
ATOM 770 N N . VAL A 1 106 ? 26.269 0.976 -37.090 1.00 54.41 106 VAL A N 1
ATOM 771 C CA . VAL A 1 106 ? 27.533 1.105 -37.797 1.00 54.41 106 VAL A CA 1
ATOM 772 C C . VAL A 1 106 ? 27.137 1.273 -39.260 1.00 54.41 106 VAL A C 1
ATOM 774 O O . VAL A 1 106 ? 27.178 0.335 -40.052 1.00 54.41 106 VAL A O 1
ATOM 777 N N . GLN A 1 107 ? 26.690 2.476 -39.628 1.00 49.16 107 GLN A N 1
ATOM 778 C CA . GLN A 1 107 ? 26.735 2.882 -41.025 1.00 49.16 107 GLN A CA 1
ATOM 779 C C . GLN A 1 107 ? 28.202 3.129 -41.346 1.00 49.16 107 GLN A C 1
ATOM 781 O O . GLN A 1 107 ? 28.737 4.218 -41.162 1.00 49.16 107 GLN A O 1
ATOM 786 N N . GLY A 1 108 ? 28.857 2.078 -41.830 1.00 53.06 108 GLY A N 1
ATOM 787 C CA . GLY A 1 108 ? 29.923 2.274 -42.787 1.00 53.06 108 GLY A CA 1
ATOM 788 C C . GLY A 1 108 ? 29.333 2.928 -44.034 1.00 53.06 108 GLY A C 1
ATOM 789 O O . GLY A 1 108 ? 28.652 2.255 -44.807 1.00 53.06 108 GLY A O 1
ATOM 790 N N . ARG A 1 109 ? 29.594 4.225 -44.212 1.00 40.16 109 ARG A N 1
ATOM 791 C CA . ARG A 1 109 ? 29.908 4.843 -45.503 1.00 40.16 109 ARG A CA 1
ATOM 792 C C . ARG A 1 109 ? 30.576 6.197 -45.311 1.00 40.16 109 ARG A C 1
ATOM 794 O O . ARG A 1 109 ? 30.024 7.014 -44.548 1.00 40.16 109 ARG A O 1
#

Secondary structure (DSSP, 8-state):
-----SHHHHHHHHHHHHHHHHHHHHHHHHHHHHTT--HHHHHHHHHHHS--HHHHHHHHHHHHHHHHHHHHHHHHHHHHHHHHHHHHHHHHHHHHHHHHHH-------

Sequence (109 aa):
MVSDTGSGGSMSYEVEVKDLRDSATAARSAARQVARITPGSHLTSAGTGMPGAESVAVMVRVGSAWTTELSDWARAARGYARTLDTNADQYELDDEAARDAFGPIVQGR